Protein AF-A0A9D9YMZ9-F1 (afdb_monomer_lite)

Structure (mmCIF, N/CA/C/O backbone):
data_AF-A0A9D9YMZ9-F1
#
_entry.id   AF-A0A9D9YMZ9-F1
#
loop_
_atom_site.group_PDB
_atom_site.id
_atom_site.type_symbol
_atom_site.label_atom_id
_atom_site.label_alt_id
_atom_site.label_comp_id
_atom_site.label_asym_id
_atom_site.label_entity_id
_atom_site.label_seq_id
_atom_site.pdbx_PDB_ins_code
_atom_site.Cartn_x
_atom_site.Cartn_y
_atom_site.Cartn_z
_atom_site.occupancy
_atom_site.B_iso_or_equiv
_atom_site.auth_seq_id
_atom_site.auth_comp_id
_atom_site.auth_asym_id
_atom_site.auth_atom_id
_atom_site.pdbx_PDB_model_num
ATOM 1 N N . MET A 1 1 ? 26.997 -31.939 -9.699 1.00 50.34 1 MET A N 1
ATOM 2 C CA . MET A 1 1 ? 25.705 -31.811 -10.416 1.00 50.34 1 MET A CA 1
ATOM 3 C C . MET A 1 1 ? 24.663 -31.042 -9.581 1.00 50.34 1 MET A C 1
ATOM 5 O O . MET A 1 1 ? 23.474 -31.239 -9.754 1.00 50.34 1 MET A O 1
ATOM 9 N N . THR A 1 2 ? 25.099 -30.141 -8.690 1.00 52.50 2 THR A N 1
ATOM 10 C CA . THR A 1 2 ? 24.250 -29.296 -7.820 1.00 52.50 2 THR A CA 1
ATOM 11 C C . THR A 1 2 ? 24.431 -27.796 -8.112 1.00 52.50 2 THR A C 1
ATOM 13 O O . THR A 1 2 ? 23.617 -26.976 -7.705 1.00 52.50 2 THR A O 1
ATOM 16 N N . ASN A 1 3 ? 25.449 -27.430 -8.896 1.00 50.19 3 ASN A N 1
ATOM 17 C CA . ASN A 1 3 ? 25.822 -26.047 -9.214 1.00 50.19 3 ASN A CA 1
ATOM 18 C C . ASN A 1 3 ? 24.908 -25.386 -10.267 1.00 50.19 3 ASN A C 1
ATOM 20 O O . ASN A 1 3 ? 24.998 -24.182 -10.477 1.00 50.19 3 ASN A O 1
ATOM 24 N N . LEU A 1 4 ? 24.019 -26.150 -10.913 1.00 56.22 4 LEU A N 1
ATOM 25 C CA . LEU A 1 4 ? 23.057 -25.629 -11.892 1.00 56.22 4 LEU A CA 1
ATOM 26 C C . LEU A 1 4 ? 21.886 -24.891 -11.215 1.00 56.22 4 LEU A C 1
ATOM 28 O O . LEU A 1 4 ? 21.317 -23.977 -11.796 1.00 56.22 4 LEU A O 1
ATOM 32 N N . LEU A 1 5 ? 21.572 -25.240 -9.961 1.00 56.12 5 LEU A N 1
ATOM 33 C CA . LEU A 1 5 ? 20.522 -24.583 -9.177 1.00 56.12 5 LEU A CA 1
ATOM 34 C C . LEU A 1 5 ? 21.018 -23.279 -8.526 1.00 56.12 5 LEU A C 1
ATOM 36 O O . LEU A 1 5 ? 20.245 -22.338 -8.380 1.00 56.12 5 LEU A O 1
ATOM 40 N N . LEU A 1 6 ? 22.318 -23.186 -8.212 1.00 56.38 6 LEU A N 1
ATOM 41 C CA . LEU A 1 6 ? 22.944 -21.948 -7.725 1.00 56.38 6 LEU A CA 1
ATOM 42 C C . LEU A 1 6 ? 23.268 -20.937 -8.837 1.00 56.38 6 LEU A C 1
ATOM 44 O O . LEU A 1 6 ? 23.340 -19.750 -8.552 1.00 56.38 6 LEU A O 1
ATOM 48 N N . GLY A 1 7 ? 23.423 -21.381 -10.090 1.00 56.41 7 GLY A N 1
ATOM 49 C CA . GLY A 1 7 ? 23.550 -20.493 -11.256 1.00 56.41 7 GLY A CA 1
ATOM 50 C C . GLY A 1 7 ? 22.218 -19.910 -11.748 1.00 56.41 7 GLY A C 1
ATOM 51 O O . GLY A 1 7 ? 22.216 -19.000 -12.568 1.00 56.41 7 GLY A O 1
ATOM 52 N N . PHE A 1 8 ? 21.092 -20.428 -11.245 1.00 59.88 8 PHE A N 1
ATOM 53 C CA . PHE A 1 8 ? 19.743 -19.908 -11.498 1.00 59.88 8 PHE A CA 1
ATOM 54 C C . PHE A 1 8 ? 19.257 -18.970 -10.385 1.00 59.88 8 PHE A C 1
ATOM 56 O O . PHE A 1 8 ? 18.176 -18.392 -10.491 1.00 59.88 8 PHE A O 1
ATOM 63 N N . LEU A 1 9 ? 20.035 -18.835 -9.305 1.00 64.75 9 LEU A N 1
ATOM 64 C CA . LEU A 1 9 ? 19.779 -17.848 -8.272 1.00 64.75 9 LEU A CA 1
ATOM 65 C C . LEU A 1 9 ? 20.259 -16.490 -8.799 1.00 64.75 9 LEU A C 1
ATOM 67 O O . LEU A 1 9 ? 21.460 -16.302 -8.998 1.00 64.75 9 LEU A O 1
ATOM 71 N N . PRO A 1 10 ? 19.338 -15.550 -9.059 1.00 64.31 10 PRO A N 1
ATOM 72 C CA . PRO A 1 10 ? 19.696 -14.240 -9.567 1.00 64.31 10 PRO A CA 1
ATOM 73 C C . PRO A 1 10 ? 20.628 -13.547 -8.574 1.00 64.31 10 PRO A C 1
ATOM 75 O O . PRO A 1 10 ? 20.274 -13.354 -7.409 1.00 64.31 10 PRO A O 1
ATOM 78 N N . SER A 1 11 ? 21.819 -13.168 -9.033 1.00 75.94 11 SER A N 1
ATOM 79 C CA . SER A 1 11 ? 22.934 -12.677 -8.205 1.00 75.94 11 SER A CA 1
ATOM 80 C C . SER A 1 11 ? 22.701 -11.261 -7.639 1.00 75.94 11 SER A C 1
ATOM 82 O O . SER A 1 11 ? 23.623 -10.609 -7.160 1.00 75.94 11 SER A O 1
ATOM 84 N N . GLY A 1 12 ? 21.457 -10.773 -7.679 1.00 79.56 12 GLY A N 1
ATOM 85 C CA . GLY A 1 12 ? 21.023 -9.446 -7.240 1.00 79.56 12 GLY A CA 1
ATOM 86 C C . GLY A 1 12 ? 20.545 -8.578 -8.403 1.00 79.56 12 GLY A C 1
ATOM 87 O O . GLY A 1 12 ? 19.486 -7.960 -8.319 1.00 79.56 12 GLY A O 1
ATOM 88 N N . SER A 1 13 ? 21.272 -8.587 -9.522 1.00 82.94 13 SER A N 1
ATOM 89 C CA . SER A 1 13 ? 20.958 -7.799 -10.723 1.00 82.94 13 SER A CA 1
ATOM 90 C C . SER A 1 13 ? 19.632 -8.182 -11.374 1.00 82.94 13 SER A C 1
ATOM 92 O O . SER A 1 13 ? 18.865 -7.323 -11.803 1.00 82.94 13 SER A O 1
ATOM 94 N N . GLU A 1 14 ? 19.311 -9.466 -11.427 1.00 82.62 14 GLU A N 1
ATOM 95 C CA . GLU A 1 14 ? 18.120 -9.946 -12.114 1.00 82.62 14 GLU A CA 1
ATOM 96 C C . GLU A 1 14 ? 16.856 -9.731 -11.271 1.00 82.62 14 GLU A C 1
ATOM 98 O O . GLU A 1 14 ? 15.772 -9.623 -11.836 1.00 82.62 14 GLU A O 1
ATOM 103 N N . TRP A 1 15 ? 16.968 -9.546 -9.946 1.00 86.50 15 TRP A N 1
ATOM 1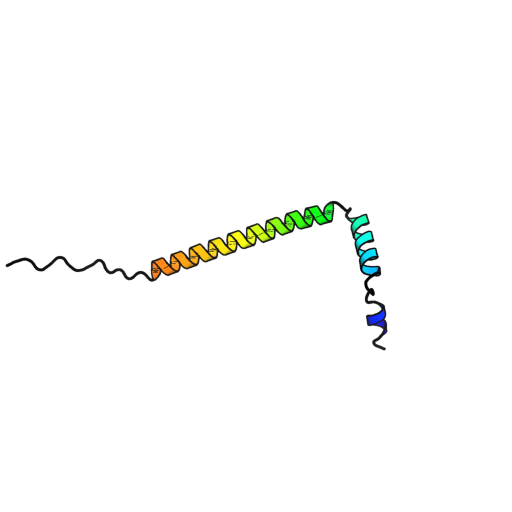04 C CA . TRP A 1 15 ? 15.840 -9.084 -9.124 1.00 86.50 15 TRP A CA 1
ATOM 105 C C . TRP A 1 15 ? 15.350 -7.703 -9.562 1.00 86.50 15 TRP A C 1
ATOM 107 O O . TRP A 1 15 ? 14.146 -7.450 -9.553 1.00 86.50 15 TRP A O 1
ATOM 117 N N . ILE A 1 16 ? 16.263 -6.828 -9.997 1.00 89.81 16 ILE A N 1
ATOM 118 C CA . ILE A 1 16 ? 15.909 -5.512 -10.541 1.00 89.81 16 ILE A CA 1
ATOM 119 C C . ILE A 1 16 ? 15.149 -5.681 -11.860 1.00 89.81 16 ILE A C 1
ATOM 121 O O . ILE A 1 16 ? 14.139 -5.014 -12.069 1.00 89.81 16 ILE A O 1
ATOM 125 N N . ILE A 1 17 ? 15.584 -6.605 -12.722 1.00 91.12 17 ILE A N 1
ATOM 126 C CA . ILE A 1 17 ? 14.922 -6.895 -14.004 1.00 91.12 17 ILE A CA 1
ATOM 127 C C . ILE A 1 17 ? 13.521 -7.473 -13.773 1.00 91.12 17 ILE A C 1
ATOM 129 O O . ILE A 1 17 ? 12.558 -7.007 -14.379 1.00 91.12 17 ILE A O 1
ATOM 133 N N . ILE A 1 18 ? 13.379 -8.433 -12.856 1.00 91.25 18 ILE A N 1
ATOM 134 C CA . ILE A 1 18 ? 12.082 -9.009 -12.476 1.00 91.25 18 ILE A CA 1
ATOM 135 C C . ILE A 1 18 ? 11.172 -7.917 -11.902 1.00 91.25 18 ILE A C 1
ATOM 137 O O . ILE A 1 18 ? 10.019 -7.794 -12.314 1.00 91.25 18 ILE A O 1
ATOM 141 N N . GLY A 1 19 ? 11.700 -7.080 -11.004 1.00 91.25 19 GLY A N 1
ATOM 142 C CA . GLY A 1 19 ? 10.985 -5.933 -10.453 1.00 91.25 19 GLY A CA 1
ATOM 143 C C . GLY A 1 19 ? 10.512 -4.968 -11.539 1.00 91.25 19 GLY A C 1
ATOM 144 O O . GLY A 1 19 ? 9.367 -4.530 -11.497 1.00 91.25 19 GLY A O 1
ATOM 145 N N . LEU A 1 20 ? 11.346 -4.694 -12.545 1.00 92.62 20 LEU A N 1
ATOM 146 C CA . LEU A 1 20 ? 11.014 -3.818 -13.667 1.00 92.62 20 LEU A CA 1
ATOM 147 C C . LEU A 1 20 ? 9.923 -4.411 -14.569 1.00 92.62 20 LEU A C 1
ATOM 149 O O . LEU A 1 20 ? 9.008 -3.691 -14.961 1.00 92.62 20 LEU A O 1
ATOM 153 N N . VAL A 1 21 ? 9.968 -5.716 -14.857 1.00 94.06 21 VAL A N 1
ATOM 154 C CA . VAL A 1 21 ? 8.916 -6.410 -15.623 1.00 94.06 21 VAL A CA 1
ATOM 155 C C . VAL A 1 21 ? 7.589 -6.378 -14.868 1.00 94.06 21 VAL A C 1
ATOM 157 O O . VAL A 1 21 ? 6.563 -6.020 -15.441 1.00 94.06 21 VAL A O 1
ATOM 160 N N . VAL A 1 22 ? 7.595 -6.671 -13.566 1.00 92.88 22 VAL A N 1
ATOM 161 C CA . VAL A 1 22 ? 6.399 -6.558 -12.717 1.00 92.88 22 VAL A CA 1
ATOM 162 C C . VAL A 1 22 ? 5.890 -5.111 -12.694 1.00 92.88 22 VAL A C 1
ATOM 164 O O . VAL A 1 22 ? 4.688 -4.879 -12.806 1.00 92.88 22 VAL A O 1
ATOM 167 N N . LEU A 1 23 ? 6.785 -4.124 -12.624 1.00 92.69 23 LEU A N 1
ATOM 168 C CA . LEU A 1 23 ? 6.433 -2.705 -12.670 1.00 92.69 23 LEU A CA 1
ATOM 169 C C . LEU A 1 23 ? 5.824 -2.286 -14.013 1.00 92.69 23 LEU A C 1
ATOM 171 O O . LEU A 1 23 ? 4.963 -1.416 -14.028 1.00 92.69 23 LEU A O 1
ATOM 175 N N . LEU A 1 24 ? 6.250 -2.884 -15.126 1.00 93.75 24 LEU A N 1
ATOM 176 C CA . LEU A 1 24 ? 5.681 -2.658 -16.458 1.00 93.75 24 LEU A CA 1
ATOM 177 C C . LEU A 1 24 ? 4.294 -3.295 -16.599 1.00 93.75 24 LEU A C 1
ATOM 179 O O . LEU A 1 24 ? 3.388 -2.659 -17.128 1.00 93.75 24 LEU A O 1
ATOM 183 N N . LEU A 1 25 ? 4.112 -4.518 -16.091 1.00 93.44 25 LEU A N 1
ATOM 184 C CA . LEU A 1 25 ? 2.839 -5.244 -16.166 1.00 93.44 25 LEU A CA 1
ATOM 185 C C . LEU A 1 25 ? 1.762 -4.647 -15.252 1.00 93.44 25 LEU A C 1
ATOM 187 O O . LEU A 1 25 ? 0.611 -4.503 -15.655 1.00 93.44 25 LEU A O 1
ATOM 191 N N . PHE A 1 26 ? 2.129 -4.300 -14.019 1.00 91.06 26 PHE A N 1
ATOM 192 C CA . PHE A 1 26 ? 1.195 -3.778 -13.019 1.00 91.06 26 PHE A CA 1
ATOM 193 C C . PHE A 1 26 ? 1.204 -2.245 -12.934 1.00 91.06 26 PHE A C 1
ATOM 195 O O . PHE A 1 26 ? 0.270 -1.647 -12.402 1.00 91.06 26 PHE A O 1
ATOM 202 N N . GLY A 1 27 ? 2.231 -1.583 -13.462 1.00 86.81 27 GLY A N 1
ATOM 203 C CA . GLY A 1 27 ? 2.429 -0.142 -13.337 1.00 86.81 27 GLY A CA 1
ATOM 204 C C . GLY A 1 27 ? 3.016 0.266 -11.980 1.00 86.81 27 GLY A C 1
ATOM 205 O O . GLY A 1 27 ? 2.706 -0.301 -10.929 1.00 86.81 27 GLY A O 1
ATOM 206 N N . GLY A 1 28 ? 3.804 1.347 -11.966 1.00 86.44 28 GLY A N 1
ATOM 207 C CA . GLY A 1 28 ? 4.443 1.854 -10.741 1.00 86.44 28 GLY A CA 1
ATOM 208 C C . GLY A 1 28 ? 3.502 2.371 -9.653 1.00 86.44 28 GLY A C 1
ATOM 209 O O . GLY A 1 28 ? 3.915 2.529 -8.508 1.00 86.44 28 GLY A O 1
ATOM 210 N N . LYS A 1 29 ? 2.226 2.603 -9.977 1.00 88.62 29 LYS A N 1
ATOM 211 C CA . LYS A 1 29 ? 1.222 3.094 -9.022 1.00 88.62 29 LYS A CA 1
ATOM 212 C C . LYS A 1 29 ? 0.512 1.976 -8.253 1.00 88.62 29 LYS A C 1
ATOM 214 O O . LYS A 1 29 ? 0.085 2.223 -7.128 1.00 88.62 29 LYS A O 1
ATOM 219 N N . LYS A 1 30 ? 0.425 0.757 -8.804 1.00 89.25 30 LYS A N 1
ATOM 220 C CA . LYS A 1 30 ? -0.325 -0.347 -8.179 1.00 89.25 30 LYS A CA 1
ATOM 221 C C . LYS A 1 30 ? 0.367 -0.911 -6.944 1.00 89.25 30 LYS A C 1
ATOM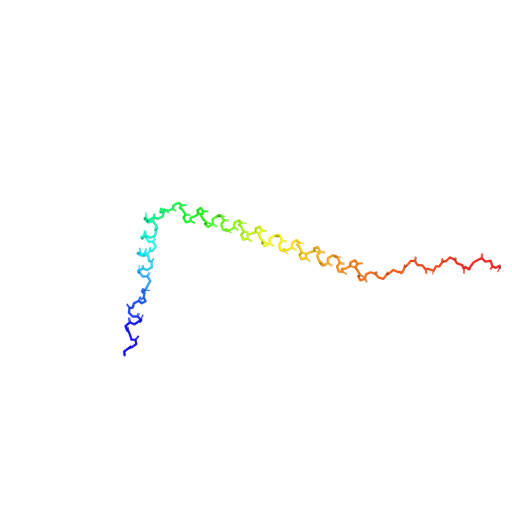 223 O O . LYS A 1 30 ? -0.303 -1.165 -5.951 1.00 89.25 30 LYS A O 1
ATOM 228 N N . ILE A 1 31 ? 1.692 -1.050 -6.956 1.00 89.50 31 ILE A N 1
ATOM 229 C CA . ILE A 1 31 ? 2.423 -1.581 -5.795 1.00 89.50 31 ILE A CA 1
ATOM 230 C C . ILE A 1 31 ? 2.277 -0.677 -4.551 1.00 89.50 31 ILE A C 1
ATOM 232 O O . ILE A 1 31 ? 1.873 -1.190 -3.506 1.00 89.50 31 ILE A O 1
ATOM 236 N N . PRO A 1 32 ? 2.489 0.654 -4.626 1.00 87.44 32 PRO A N 1
ATOM 237 C CA . PRO A 1 32 ? 2.265 1.548 -3.486 1.00 87.44 32 PRO A CA 1
ATOM 238 C C . PRO A 1 32 ? 0.807 1.599 -3.013 1.00 87.44 32 PRO A C 1
ATOM 240 O O . PRO A 1 32 ? 0.551 1.735 -1.818 1.00 87.44 32 PRO A O 1
ATOM 243 N N . GLU A 1 33 ? -0.153 1.510 -3.935 1.00 92.19 33 GLU A N 1
ATOM 244 C CA . GLU A 1 33 ? -1.587 1.501 -3.626 1.00 92.19 33 GLU A CA 1
ATOM 245 C C . GLU A 1 33 ? -1.979 0.237 -2.842 1.00 92.19 33 GLU A C 1
ATOM 247 O O . GLU A 1 33 ? -2.606 0.334 -1.784 1.00 92.19 33 GLU A O 1
ATOM 252 N N . LEU A 1 34 ? -1.506 -0.932 -3.288 1.00 91.94 34 LEU A N 1
ATOM 253 C CA . LEU A 1 34 ? -1.698 -2.213 -2.605 1.00 91.94 34 LEU A CA 1
ATOM 254 C C . LEU A 1 34 ? -0.989 -2.254 -1.245 1.00 91.94 34 LEU A C 1
ATOM 256 O O . LEU A 1 34 ? -1.591 -2.678 -0.263 1.00 91.94 34 LEU A O 1
ATOM 260 N N . MET A 1 35 ? 0.249 -1.758 -1.150 1.00 92.62 35 MET A N 1
ATOM 261 C CA . MET A 1 35 ? 0.981 -1.670 0.121 1.00 92.62 35 MET A CA 1
ATOM 262 C C . MET A 1 35 ? 0.268 -0.775 1.137 1.00 92.62 35 MET A C 1
ATOM 264 O O . MET A 1 35 ? 0.179 -1.126 2.312 1.00 92.62 35 MET A O 1
ATOM 268 N N . LYS A 1 36 ? -0.280 0.367 0.701 1.00 94.38 36 LYS A N 1
ATOM 269 C CA . LYS A 1 36 ? -1.083 1.244 1.566 1.00 94.38 36 LYS A CA 1
ATOM 270 C C . LYS A 1 36 ? -2.364 0.555 2.035 1.00 94.38 36 LYS A C 1
ATOM 272 O O . LYS A 1 36 ? -2.719 0.693 3.203 1.00 94.38 36 LYS A O 1
ATOM 277 N N . GLY A 1 37 ? -3.044 -0.179 1.152 1.00 95.00 37 GLY A N 1
ATOM 278 C CA . GLY A 1 37 ? -4.234 -0.962 1.499 1.00 95.00 37 GLY A CA 1
ATOM 279 C C . GLY A 1 37 ? -3.928 -2.068 2.513 1.00 95.00 37 GLY A C 1
ATOM 280 O O . GLY A 1 37 ? -4.557 -2.129 3.568 1.00 95.00 37 GLY A O 1
ATOM 281 N N . LEU A 1 38 ? -2.905 -2.879 2.238 1.00 96.25 38 LEU A N 1
ATOM 282 C CA . LEU A 1 38 ? -2.451 -3.956 3.118 1.00 96.25 38 LEU A CA 1
ATOM 283 C C . LEU A 1 38 ? -1.984 -3.413 4.475 1.00 96.25 38 LEU A C 1
ATOM 285 O O . LEU A 1 38 ? -2.375 -3.935 5.513 1.00 96.25 38 LEU A O 1
ATOM 289 N N . GLY A 1 39 ? -1.200 -2.331 4.481 1.00 94.94 39 GLY A N 1
ATOM 290 C CA . GLY A 1 39 ? -0.692 -1.710 5.705 1.00 94.94 39 GLY A CA 1
ATOM 291 C C . GLY A 1 39 ? -1.807 -1.184 6.610 1.00 94.94 39 GLY A C 1
ATOM 292 O O . GLY A 1 39 ? -1.761 -1.388 7.822 1.00 94.94 39 GLY A O 1
ATOM 293 N N . LYS A 1 40 ? -2.850 -0.574 6.030 1.00 96.06 40 LYS A N 1
ATOM 294 C CA . LYS A 1 40 ? -4.054 -0.181 6.778 1.00 96.06 40 LYS A CA 1
ATOM 295 C C . LYS A 1 40 ? -4.798 -1.397 7.332 1.00 96.06 40 LYS A C 1
ATOM 297 O O . LYS A 1 40 ? -5.148 -1.385 8.505 1.00 96.06 40 LYS A O 1
ATOM 302 N N . GLY A 1 41 ? -4.981 -2.446 6.526 1.00 96.69 41 GLY A N 1
ATOM 303 C CA . GLY A 1 41 ? -5.643 -3.682 6.956 1.00 96.69 41 GLY A CA 1
ATOM 304 C C . GLY A 1 41 ? -4.925 -4.370 8.120 1.00 96.69 41 GLY A C 1
ATOM 305 O O . GLY A 1 41 ? -5.553 -4.694 9.123 1.00 96.69 41 GLY A O 1
ATOM 306 N N . VAL A 1 42 ? -3.598 -4.517 8.035 1.00 97.00 42 VAL A N 1
ATOM 307 C CA . VAL A 1 42 ? -2.776 -5.094 9.113 1.00 97.00 42 VAL A CA 1
ATOM 308 C C . VAL A 1 42 ? -2.834 -4.232 10.376 1.00 97.00 42 VAL A C 1
ATOM 310 O O . VAL A 1 42 ? -2.928 -4.775 11.476 1.00 97.00 42 VAL A O 1
ATOM 313 N N . LYS A 1 43 ? -2.817 -2.898 10.238 1.00 96.31 43 LYS A N 1
ATOM 314 C CA . LYS A 1 43 ? -2.945 -1.983 11.380 1.00 96.31 43 LYS A CA 1
ATOM 315 C C . LYS A 1 43 ? -4.297 -2.142 12.078 1.00 96.31 43 LYS A C 1
ATOM 317 O O . LYS A 1 43 ? -4.314 -2.404 13.273 1.00 96.31 43 LYS A O 1
ATOM 322 N N . SER A 1 44 ? -5.406 -2.056 11.342 1.00 96.50 44 SER A N 1
ATOM 323 C CA . SER A 1 44 ? -6.754 -2.222 11.904 1.00 96.50 44 SER A CA 1
ATOM 324 C C . SER A 1 44 ? -6.960 -3.602 12.530 1.00 96.50 44 SER A C 1
ATOM 326 O O . SER A 1 44 ? -7.601 -3.709 13.570 1.00 96.50 44 SER A O 1
ATOM 328 N N . PHE A 1 45 ? -6.381 -4.651 11.939 1.00 96.88 45 PHE A N 1
ATOM 329 C CA . PHE A 1 45 ? -6.410 -5.990 12.521 1.00 96.88 45 PHE A CA 1
ATOM 330 C C . PHE A 1 45 ? -5.672 -6.044 13.864 1.00 96.88 45 PHE A C 1
ATOM 332 O O . PHE A 1 45 ? -6.187 -6.592 14.833 1.00 96.88 45 PHE A O 1
ATOM 339 N N . LYS A 1 46 ? -4.479 -5.446 13.945 1.00 96.38 46 LYS A N 1
ATOM 340 C CA . LYS A 1 46 ? -3.702 -5.402 15.187 1.00 96.38 46 LYS A CA 1
ATOM 341 C C . LYS A 1 46 ? -4.385 -4.569 16.271 1.00 96.38 46 LYS A C 1
ATOM 343 O O . LYS A 1 46 ? -4.401 -4.999 17.420 1.00 96.38 46 LYS A O 1
ATOM 348 N N . ASP A 1 47 ? -4.955 -3.427 15.898 1.00 96.94 47 ASP A N 1
ATOM 349 C CA . ASP A 1 47 ? -5.699 -2.556 16.809 1.00 96.94 47 ASP A CA 1
ATOM 350 C C . ASP A 1 47 ? -6.903 -3.319 17.404 1.00 96.94 47 ASP A C 1
ATOM 352 O O . ASP A 1 47 ? -7.017 -3.418 18.622 1.00 96.94 47 ASP A O 1
ATOM 356 N N . GLY A 1 48 ? -7.710 -3.989 16.569 1.00 96.44 48 GLY A N 1
ATOM 357 C CA . GLY A 1 48 ? -8.852 -4.785 17.043 1.00 96.44 48 GLY A CA 1
ATOM 358 C C . GLY A 1 48 ? -8.466 -5.990 17.912 1.00 96.44 48 GLY A C 1
ATOM 359 O O . GLY A 1 48 ? -9.151 -6.304 18.882 1.00 96.44 48 GLY A O 1
ATOM 360 N N . VAL A 1 49 ? -7.345 -6.659 17.615 1.00 96.31 49 VAL A N 1
ATOM 361 C CA . VAL A 1 49 ? -6.835 -7.760 18.456 1.00 96.31 49 VAL A CA 1
ATOM 362 C C . VAL A 1 49 ? -6.364 -7.258 19.823 1.00 96.31 49 VAL A C 1
ATOM 364 O O . VAL A 1 49 ? -6.535 -7.959 20.820 1.00 96.31 49 VAL A O 1
ATOM 367 N N . ASN A 1 50 ? -5.750 -6.076 19.882 1.00 95.81 50 ASN A N 1
ATOM 368 C CA . ASN A 1 50 ? -5.312 -5.483 21.143 1.00 95.81 50 ASN A CA 1
ATOM 369 C C . ASN A 1 50 ? -6.503 -5.073 22.010 1.00 95.81 50 ASN A C 1
ATOM 371 O O . ASN A 1 50 ? -6.515 -5.398 23.192 1.00 95.81 50 ASN A O 1
ATOM 375 N N . GLU A 1 51 ? -7.520 -4.451 21.419 1.00 95.12 51 GLU A N 1
ATOM 376 C CA . GLU A 1 51 ? -8.734 -4.054 22.134 1.00 95.12 51 GLU A CA 1
ATOM 377 C C . GLU A 1 51 ? -9.474 -5.275 22.700 1.00 95.12 51 GLU A C 1
ATOM 379 O O . GLU A 1 51 ? -9.762 -5.329 23.893 1.00 95.12 51 GLU A O 1
ATOM 384 N N . ALA A 1 52 ? -9.617 -6.343 21.906 1.00 93.69 52 ALA A N 1
ATOM 385 C CA . ALA A 1 52 ? -10.168 -7.610 22.391 1.00 93.69 52 ALA A CA 1
ATOM 386 C C . ALA A 1 52 ? -9.345 -8.224 23.543 1.00 93.69 52 ALA A C 1
ATOM 388 O O . ALA A 1 52 ? -9.901 -8.807 24.472 1.00 93.69 52 ALA A O 1
ATOM 389 N N . LYS A 1 53 ? -8.008 -8.108 23.515 1.00 93.12 53 LYS A N 1
ATOM 390 C CA . LYS A 1 53 ? -7.150 -8.563 24.625 1.00 93.12 53 LYS A CA 1
ATOM 391 C C . LYS A 1 53 ? -7.355 -7.725 25.886 1.00 93.12 53 LYS A C 1
ATOM 393 O O . LYS A 1 53 ? -7.359 -8.293 26.975 1.00 93.12 53 LYS A O 1
ATOM 398 N N . GLU A 1 54 ? -7.491 -6.409 25.755 1.00 93.25 54 GLU A N 1
ATOM 399 C CA . GLU A 1 54 ? -7.744 -5.509 26.883 1.00 93.25 54 GLU A CA 1
ATOM 400 C C . GLU A 1 54 ? -9.107 -5.776 27.524 1.00 93.25 54 GLU A C 1
ATOM 402 O O . GLU A 1 54 ? -9.184 -5.866 28.748 1.00 93.25 54 GLU A O 1
ATOM 407 N N . GLU A 1 55 ? -10.153 -5.996 26.725 1.00 91.12 55 GLU A N 1
ATOM 408 C CA . GLU A 1 55 ? -11.478 -6.386 27.222 1.00 91.12 55 GLU A CA 1
ATOM 409 C C . GLU A 1 55 ? -11.442 -7.723 27.973 1.00 91.12 55 GLU A C 1
ATOM 411 O O . GLU A 1 55 ? -11.985 -7.830 29.072 1.00 91.12 55 GLU A O 1
ATOM 416 N N . ILE A 1 56 ? -10.746 -8.731 27.434 1.00 89.44 56 ILE A N 1
ATOM 417 C CA . ILE A 1 56 ? -10.583 -10.032 28.102 1.00 89.44 56 ILE A CA 1
ATOM 418 C C . ILE A 1 56 ? -9.821 -9.887 29.426 1.00 89.44 56 ILE A C 1
ATOM 420 O O . ILE A 1 56 ? -10.167 -10.551 30.403 1.00 89.44 56 ILE A O 1
ATOM 424 N N . ASN A 1 57 ? -8.785 -9.045 29.475 1.00 86.38 57 ASN A N 1
ATOM 425 C CA . ASN A 1 57 ? -8.028 -8.808 30.705 1.00 86.38 57 ASN A CA 1
ATOM 426 C C . ASN A 1 57 ? -8.871 -8.067 31.751 1.00 86.38 57 ASN A C 1
ATOM 428 O O . ASN A 1 57 ? -8.923 -8.517 32.889 1.00 86.38 57 ASN A O 1
ATOM 432 N N . LYS A 1 58 ? -9.615 -7.023 31.365 1.00 85.75 58 LYS A N 1
ATOM 433 C CA . LYS A 1 58 ? -10.543 -6.336 32.278 1.00 85.75 58 LYS A CA 1
ATOM 434 C C . LYS A 1 58 ? -11.628 -7.267 32.811 1.00 85.75 58 LYS A C 1
ATOM 436 O O . LYS A 1 58 ? -11.900 -7.258 34.005 1.00 85.75 58 LYS A O 1
ATOM 441 N N . ALA A 1 59 ? -12.207 -8.108 31.953 1.00 80.88 59 ALA A N 1
ATOM 442 C CA . ALA A 1 59 ? -13.197 -9.094 32.375 1.00 80.88 59 ALA A CA 1
ATOM 443 C C . ALA A 1 59 ? -12.608 -10.114 33.366 1.00 80.88 59 ALA A C 1
ATOM 445 O O . ALA A 1 59 ? -13.290 -10.522 34.300 1.00 80.88 59 ALA A O 1
ATOM 446 N N . LYS A 1 60 ? -11.338 -10.507 33.205 1.00 78.81 60 LYS A N 1
ATOM 447 C CA . LYS A 1 60 ? -10.639 -11.350 34.188 1.00 78.81 60 LYS A CA 1
ATOM 448 C C . LYS A 1 60 ? -10.411 -10.633 35.518 1.00 78.81 60 LYS A C 1
ATOM 450 O O . LYS A 1 60 ? -10.668 -11.232 36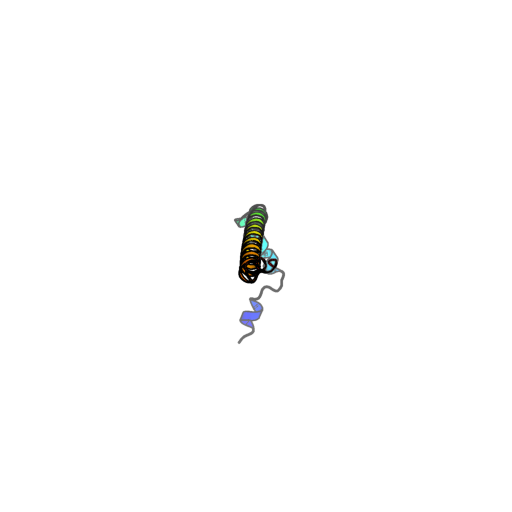.556 1.00 78.81 60 LYS A O 1
ATOM 455 N N . ASP A 1 61 ? -9.995 -9.370 35.486 1.00 74.62 61 ASP A N 1
ATOM 456 C CA . ASP A 1 61 ? -9.766 -8.568 36.695 1.00 74.62 61 ASP A CA 1
ATOM 457 C C . ASP A 1 61 ? -11.071 -8.301 37.475 1.00 74.62 61 ASP A C 1
ATOM 459 O O . ASP A 1 61 ? -11.058 -8.184 38.701 1.00 74.62 61 ASP A O 1
ATOM 463 N N . GLU A 1 62 ? -12.217 -8.234 36.786 1.00 66.75 62 GLU A N 1
ATOM 464 C CA . GLU A 1 62 ? -13.540 -8.107 37.411 1.00 66.75 62 GLU A CA 1
ATOM 465 C C . GLU A 1 62 ? -14.049 -9.418 38.034 1.00 66.75 62 GLU A C 1
ATOM 467 O O . GLU A 1 62 ? -14.759 -9.373 39.039 1.00 66.75 62 GLU A O 1
ATOM 472 N N . ILE A 1 63 ? -13.664 -10.580 37.493 1.00 64.12 63 ILE A N 1
ATOM 473 C CA . ILE A 1 63 ? -14.044 -11.902 38.026 1.00 64.12 63 ILE A CA 1
ATOM 474 C C . ILE A 1 63 ? -13.225 -12.270 39.279 1.00 64.12 63 ILE A C 1
ATOM 476 O O . ILE A 1 63 ? -13.740 -12.970 40.149 1.00 64.12 63 ILE A O 1
ATOM 480 N N . ASP A 1 64 ? -11.994 -11.766 39.417 1.00 61.75 64 ASP A N 1
ATOM 481 C CA . ASP A 1 64 ? -11.116 -12.038 40.572 1.00 61.75 64 ASP A CA 1
ATOM 482 C C . ASP A 1 64 ? -11.330 -11.093 41.774 1.00 61.75 64 ASP A C 1
ATOM 484 O O . ASP A 1 64 ? -10.645 -11.220 42.793 1.00 61.75 64 ASP A O 1
ATOM 488 N N . LYS A 1 65 ? -12.291 -10.157 41.719 1.00 56.56 65 LYS A N 1
ATOM 489 C CA . LYS A 1 65 ? -12.640 -9.318 42.878 1.00 56.56 65 LYS A CA 1
ATOM 490 C C . LYS A 1 65 ? -13.529 -10.120 43.844 1.00 56.56 65 LYS A C 1
ATOM 492 O O . LYS A 1 65 ? -14.687 -10.385 43.513 1.00 56.56 65 LYS A O 1
ATOM 497 N N . PRO A 1 66 ? -13.055 -10.495 45.051 1.00 52.59 66 PRO A N 1
ATOM 498 C CA . PRO A 1 66 ? -13.889 -11.201 46.006 1.00 52.59 66 PRO A CA 1
ATOM 499 C C . PRO A 1 66 ? -15.005 -10.265 46.467 1.00 52.59 66 PRO A C 1
ATOM 501 O O . PRO A 1 66 ? -14.771 -9.113 46.837 1.00 52.59 66 PRO A O 1
ATOM 504 N N . SER A 1 67 ? -16.226 -10.784 46.448 1.00 54.81 67 SER A N 1
ATOM 505 C CA . SER A 1 67 ? -17.409 -10.186 47.056 1.00 54.81 67 SER A CA 1
ATOM 506 C C . SER A 1 67 ? -17.260 -10.139 48.587 1.00 54.81 67 SER A C 1
ATOM 508 O O . SER A 1 67 ? -17.898 -10.911 49.297 1.00 54.81 67 SER A O 1
ATOM 510 N N . ASP A 1 68 ? -16.455 -9.214 49.109 1.00 53.03 68 ASP A N 1
ATOM 511 C CA . ASP A 1 68 ? -16.455 -8.830 50.527 1.00 53.03 68 ASP A CA 1
ATOM 512 C C . ASP A 1 68 ? -17.330 -7.585 50.724 1.00 53.03 68 ASP A C 1
ATOM 514 O O . ASP A 1 68 ? -16.870 -6.455 50.857 1.00 53.03 68 ASP A O 1
ATOM 518 N N . SER A 1 69 ? -18.647 -7.787 50.702 1.00 50.16 69 SER A N 1
ATOM 519 C CA . SER A 1 69 ? -19.618 -6.810 51.215 1.00 50.16 69 SER A CA 1
ATOM 520 C C . SER A 1 69 ? -20.877 -7.509 51.734 1.00 50.16 69 SER A C 1
ATOM 522 O O . SER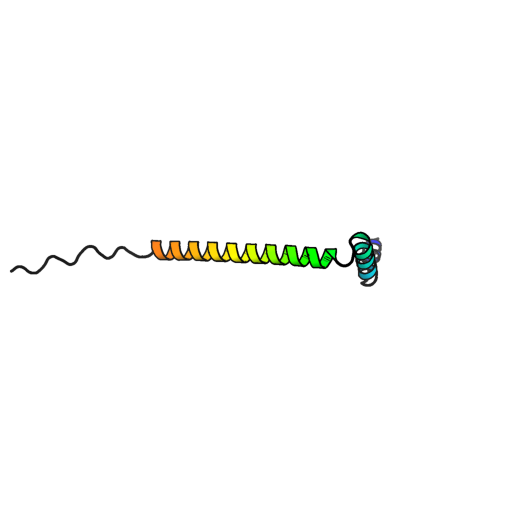 A 1 69 ? -21.997 -7.216 51.335 1.00 50.16 69 SER A O 1
ATOM 524 N N . ALA A 1 70 ? -20.702 -8.470 52.644 1.00 54.25 70 ALA A N 1
ATOM 525 C CA . ALA A 1 70 ? -21.814 -9.037 53.406 1.00 54.25 70 ALA A CA 1
ATOM 526 C C . ALA A 1 70 ? -21.350 -9.576 54.771 1.00 54.25 70 ALA A C 1
ATOM 528 O O . ALA A 1 70 ? -21.286 -10.788 54.955 1.00 54.25 70 ALA A O 1
ATOM 529 N N . LYS A 1 71 ? -21.015 -8.681 55.718 1.00 53.19 71 LYS A N 1
ATOM 530 C CA . LYS A 1 71 ? -21.241 -8.813 57.183 1.00 53.19 71 LYS A CA 1
ATOM 531 C C . LYS A 1 71 ? -20.423 -7.782 57.973 1.00 53.19 71 LYS A C 1
ATOM 533 O O . LYS A 1 71 ? -19.282 -8.043 58.329 1.00 53.19 71 LYS A O 1
ATOM 538 N N . SER A 1 72 ? -21.046 -6.666 58.343 1.00 48.56 72 SER A N 1
ATOM 539 C CA . SER A 1 72 ? -20.728 -5.954 59.592 1.00 48.56 72 SER A CA 1
ATOM 540 C C . SER A 1 72 ? -21.850 -4.968 59.937 1.00 48.56 72 SER A C 1
ATOM 542 O O . SER A 1 72 ? -21.649 -3.763 59.903 1.00 48.56 72 SER A O 1
ATOM 544 N N . ASP A 1 73 ? -23.043 -5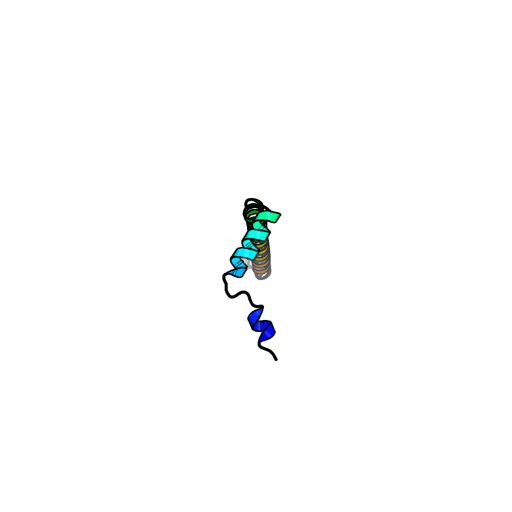.481 60.236 1.00 52.50 73 ASP A N 1
ATOM 545 C CA . ASP A 1 73 ? -24.106 -4.704 60.891 1.00 52.50 73 ASP A CA 1
ATOM 546 C C . ASP A 1 73 ? -24.901 -5.634 61.816 1.00 52.50 73 ASP A C 1
ATOM 548 O O . ASP A 1 73 ? -26.011 -6.065 61.523 1.00 52.50 73 ASP A O 1
ATOM 552 N N . SER A 1 74 ? -24.276 -6.028 62.928 1.00 50.47 74 SER A N 1
ATOM 553 C CA . SER A 1 74 ? -24.971 -6.617 64.080 1.00 50.47 74 SER A CA 1
ATOM 554 C C . SER A 1 74 ? -24.026 -6.742 65.279 1.00 50.47 74 SER A C 1
ATOM 556 O O . SER A 1 74 ? -23.520 -7.827 65.550 1.00 50.47 74 SER A O 1
ATOM 558 N N . ALA A 1 75 ? -23.771 -5.635 65.984 1.00 51.50 75 ALA A N 1
ATOM 559 C CA . ALA A 1 75 ? -23.415 -5.640 67.412 1.00 51.50 75 ALA A CA 1
ATOM 560 C C . ALA A 1 75 ? -23.416 -4.210 67.990 1.00 51.50 75 ALA A C 1
ATOM 562 O O . ALA A 1 75 ? -22.365 -3.632 68.260 1.00 51.50 75 ALA A O 1
ATOM 563 N N . LYS A 1 76 ? -24.603 -3.625 68.199 1.00 48.00 76 LYS A N 1
ATOM 564 C CA . LYS A 1 76 ? -24.780 -2.588 69.230 1.00 48.00 76 LYS A CA 1
ATOM 565 C C . LYS A 1 76 ? -26.197 -2.616 69.808 1.00 48.00 76 LYS A C 1
ATOM 567 O O . LYS A 1 76 ? -27.079 -1.871 69.393 1.00 48.00 76 LYS A O 1
ATOM 572 N N . LYS A 1 77 ? -26.383 -3.547 70.736 1.00 46.06 77 LYS A N 1
ATOM 573 C CA . LYS A 1 77 ? -27.445 -3.664 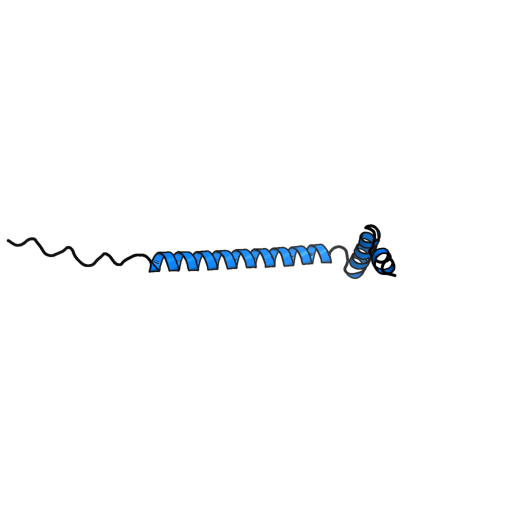71.743 1.00 46.06 77 LYS A CA 1
ATOM 574 C C . LYS A 1 77 ? -26.904 -4.760 72.676 1.00 46.06 77 LYS A C 1
ATOM 576 O O . LYS A 1 77 ? -26.558 -5.818 72.162 1.00 46.06 77 LYS A O 1
ATOM 581 N N . ASP A 1 78 ? -26.560 -4.544 73.936 1.00 45.22 78 ASP A N 1
ATOM 582 C CA . ASP A 1 78 ? -27.059 -3.662 74.992 1.00 45.22 78 ASP A CA 1
ATOM 583 C C . ASP A 1 78 ? -25.898 -3.167 75.881 1.00 45.22 78 ASP A C 1
ATOM 585 O O . ASP A 1 78 ? -24.813 -3.799 75.849 1.00 45.22 78 ASP A O 1
#

Foldseek 3Di:
DPVVVVVPPPPPVVVVVVVVVCCVVCNPPRVVVVVVVVVVVVVVVVVVVVVVVVVVVVVVVVVPDDPPDPDDDDDDDD

Sequence (78 aa):
MTNLLLGFLPSGSEWIIIGLVVLLLFGGKKIPELMKGLGKGVKSFKDGVNEAKEEINKAKDEIDKPSDSAKSDSAKKD

Radius of gyration: 31.05 Å; chains: 1; bounding box: 53×35×92 Å

pLDDT: mean 78.29, std 18.08, range [45.22, 97.0]

Secondary structure (DSSP, 8-state):
--HHHHSSS--SHHHHHHHHHHHHHH-TTHHHHHHHHHHHHHHHHHHHHHHHHHHHHHHHHHHTS----S--------